Protein AF-A0A8S2G9R9-F1 (afdb_monomer_lite)

Foldseek 3Di:
DDDDDDDDPPDDDVVNVVVVVVVVVVVVVVVVVVVVVVVVVVVVVVVVVVVVLVVLVVLLVVLVVVLVVLVVVVVVLVPPPVQLQDLVSLVVSLVVLVVSVVVLVVSVVSLVVSVVVLVVVVVVCPDPCPDVSSVVSVVSSVVSVVSSVVVVVVSVVSNVVSVVSSVVNVVVD

Secondary structure (DSSP, 8-state):
----------PPPHHHHHHHHHHHHHHHHHHHHHHHHHHHHHHHHHHHHHHHHHHHHHHHHHHHHHHHHHHHHHHHHHH-GGGTT-HHHHHHHHHHHHHHHHHHHHHHHHHHHHHHHHHHHHHHTTGGG--HHHHHHHHHHHHHHHHHHHHHHHHHHHHHHHHHHHHHHHHH-

Organism: NCBI:txid1234261

Structure (mmCIF, N/CA/C/O backbone):
data_AF-A0A8S2G9R9-F1
#
_entry.id   AF-A0A8S2G9R9-F1
#
loop_
_atom_site.group_PDB
_atom_site.id
_atom_site.type_symbol
_atom_site.label_atom_id
_atom_site.label_alt_id
_atom_site.label_comp_id
_atom_site.label_asym_id
_atom_site.label_entity_id
_atom_site.label_seq_id
_atom_site.pdbx_PDB_ins_code
_atom_site.Cartn_x
_atom_site.Cartn_y
_atom_site.Cartn_z
_atom_site.occupancy
_atom_site.B_iso_or_equiv
_atom_site.auth_seq_id
_atom_site.auth_comp_id
_atom_site.auth_asym_id
_atom_site.auth_atom_id
_atom_site.pdbx_PDB_model_num
ATOM 1 N N . PHE A 1 1 ? -65.775 22.115 66.467 1.00 43.44 1 PHE A N 1
ATOM 2 C CA . PHE A 1 1 ? -65.363 22.173 65.049 1.00 43.44 1 PHE A CA 1
ATOM 3 C C . PHE A 1 1 ? -63.956 22.762 65.041 1.00 43.44 1 PHE A C 1
ATOM 5 O O . PHE A 1 1 ? -63.816 23.871 65.512 1.00 43.44 1 PHE A O 1
ATOM 12 N N . SER A 1 2 ? -62.853 22.082 64.741 1.00 40.47 2 SER A N 1
ATOM 13 C CA . SER A 1 2 ? -62.585 21.147 63.654 1.00 40.47 2 SER A CA 1
ATOM 14 C C . SER A 1 2 ? -61.388 20.263 64.046 1.00 40.47 2 SER A C 1
ATOM 16 O O . SER A 1 2 ? -60.341 20.784 64.425 1.00 40.47 2 SER A O 1
ATOM 18 N N . LYS A 1 3 ? -61.549 18.934 63.999 1.00 43.84 3 LYS A N 1
ATOM 19 C CA . LYS A 1 3 ? -60.435 17.976 64.050 1.00 43.84 3 LYS A CA 1
ATOM 20 C C . LYS A 1 3 ? -59.822 17.966 62.650 1.00 43.84 3 LYS A C 1
ATOM 22 O O . LYS A 1 3 ? -60.402 17.373 61.745 1.00 43.84 3 LYS A O 1
ATOM 27 N N . LEU A 1 4 ? -58.691 18.643 62.468 1.00 43.00 4 LEU A N 1
ATOM 28 C CA . LEU A 1 4 ? -57.863 18.428 61.287 1.00 43.00 4 LEU A CA 1
ATOM 29 C C . LEU A 1 4 ? -57.261 17.026 61.394 1.00 43.00 4 LEU A C 1
ATOM 3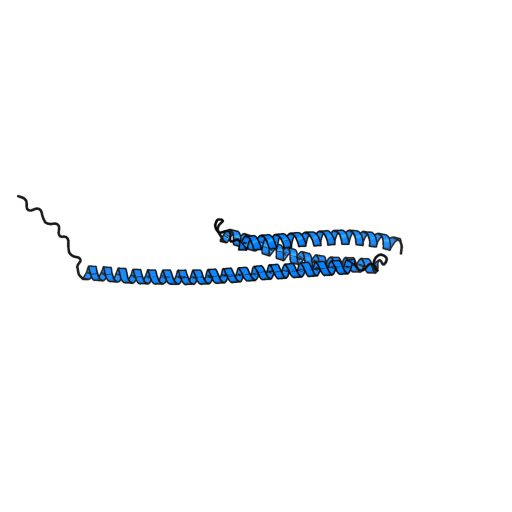1 O O . LEU A 1 4 ? -56.509 16.715 62.316 1.00 43.00 4 LEU A O 1
ATOM 35 N N . MET A 1 5 ? -57.698 16.180 60.467 1.00 43.91 5 MET A N 1
ATOM 36 C CA . MET A 1 5 ? -57.213 14.832 60.225 1.00 43.91 5 MET A CA 1
ATOM 37 C C . MET A 1 5 ? -55.700 14.888 60.022 1.00 43.91 5 MET A C 1
ATOM 39 O O . MET A 1 5 ? -55.222 15.509 59.072 1.00 43.91 5 MET A O 1
ATOM 43 N N . TYR A 1 6 ? -54.953 14.251 60.922 1.00 40.53 6 TYR A N 1
ATOM 44 C CA . TYR A 1 6 ? -53.555 13.948 60.667 1.00 40.53 6 TYR A CA 1
ATOM 45 C C . TYR A 1 6 ? -53.501 13.032 59.452 1.00 40.53 6 TYR A C 1
ATOM 47 O O . TYR A 1 6 ? -54.022 11.918 59.461 1.00 40.53 6 TYR A O 1
ATOM 55 N N . ASN A 1 7 ? -52.908 13.576 58.399 1.00 42.56 7 ASN A N 1
ATOM 56 C CA . ASN A 1 7 ? -52.545 12.878 57.189 1.00 42.56 7 ASN A CA 1
ATOM 57 C C . ASN A 1 7 ? -51.709 11.656 57.592 1.00 42.56 7 ASN A C 1
ATOM 59 O O . ASN A 1 7 ? -50.650 11.796 58.204 1.00 42.56 7 ASN A O 1
ATOM 63 N N . THR A 1 8 ? -52.229 10.464 57.321 1.00 45.44 8 THR A N 1
ATOM 64 C CA . THR A 1 8 ? -51.533 9.194 57.507 1.00 45.44 8 THR A CA 1
ATOM 65 C C . THR A 1 8 ? -50.318 9.162 56.589 1.00 45.44 8 THR A C 1
ATOM 67 O O . THR A 1 8 ? -50.420 8.769 55.428 1.00 45.44 8 THR A O 1
ATOM 70 N N . THR A 1 9 ? -49.150 9.547 57.098 1.00 53.72 9 THR A N 1
ATOM 71 C CA . THR A 1 9 ? -47.882 9.021 56.593 1.00 53.72 9 THR A CA 1
ATOM 72 C C . THR A 1 9 ? -47.867 7.536 56.939 1.00 53.72 9 THR A C 1
ATOM 74 O O . THR A 1 9 ? -47.479 7.140 58.035 1.00 53.72 9 THR A O 1
ATOM 77 N N . SER A 1 10 ? -48.408 6.722 56.030 1.00 56.84 10 SER A N 1
ATOM 78 C CA . SER A 1 10 ? -48.322 5.267 56.109 1.00 56.84 10 SER A CA 1
ATOM 79 C C . SER A 1 10 ? -46.836 4.911 56.114 1.00 56.84 10 SER A C 1
ATOM 81 O O . SER A 1 10 ? -46.122 5.246 55.169 1.00 56.84 10 SER A O 1
ATOM 83 N N . GLN A 1 11 ? -46.341 4.344 57.218 1.00 62.75 11 GLN A N 1
ATOM 84 C CA . GLN A 1 11 ? -45.015 3.733 57.218 1.00 62.75 11 GLN A CA 1
ATOM 85 C C . GLN A 1 11 ? -45.017 2.642 56.143 1.00 62.75 11 GLN A C 1
ATOM 87 O O . GLN A 1 11 ? -46.007 1.909 56.068 1.00 62.75 11 GLN A O 1
ATOM 92 N N . PRO A 1 12 ? -43.960 2.539 55.317 1.00 61.44 12 PRO A N 1
ATOM 93 C CA . PRO A 1 12 ? -43.906 1.513 54.290 1.00 61.44 12 PRO A CA 1
ATOM 94 C C . PRO A 1 12 ? -44.092 0.146 54.946 1.00 61.44 12 PRO A C 1
ATOM 96 O O . PRO A 1 12 ? -43.427 -0.181 55.930 1.00 61.44 12 PRO A O 1
ATOM 99 N N . ASN A 1 13 ? -45.053 -0.609 54.425 1.00 80.44 13 ASN A N 1
ATOM 100 C CA . ASN A 1 13 ? -45.352 -1.966 54.871 1.00 80.44 13 ASN A CA 1
ATOM 101 C C . ASN A 1 13 ? -44.132 -2.864 54.547 1.00 80.44 13 ASN A C 1
ATOM 103 O O . ASN A 1 13 ? -43.457 -2.639 53.543 1.00 80.44 13 ASN A O 1
ATOM 107 N N . ASP A 1 14 ? -43.830 -3.873 55.370 1.00 85.75 14 ASP A N 1
ATOM 108 C CA . ASP A 1 14 ? -42.688 -4.789 55.174 1.00 85.75 14 ASP A CA 1
ATOM 109 C C . ASP A 1 14 ? -42.624 -5.407 53.757 1.00 85.75 14 ASP A C 1
ATOM 111 O O . ASP A 1 14 ? -41.542 -5.643 53.218 1.00 85.75 14 ASP A O 1
ATOM 115 N N . GLU A 1 15 ? -43.768 -5.624 53.103 1.00 86.06 15 GLU A N 1
ATOM 116 C CA . GLU A 1 15 ? -43.848 -6.050 51.702 1.00 86.06 15 GLU A CA 1
ATOM 117 C C . GLU A 1 15 ? -43.360 -4.983 50.714 1.00 86.06 15 GLU A C 1
ATOM 119 O O . GLU A 1 15 ? -42.727 -5.329 49.717 1.00 86.06 15 GLU A O 1
ATOM 124 N N . GLU A 1 16 ? -43.630 -3.698 50.959 1.00 86.81 16 GLU A N 1
ATOM 125 C CA . GLU A 1 16 ? -43.100 -2.602 50.137 1.00 86.81 16 GLU A CA 1
ATOM 126 C C . GLU A 1 16 ? -41.588 -2.489 50.306 1.00 86.81 16 GLU A C 1
ATOM 128 O O . GLU A 1 16 ? -40.875 -2.367 49.310 1.00 86.81 16 GLU A O 1
ATOM 133 N N . ILE A 1 17 ? -41.084 -2.618 51.538 1.00 88.69 17 ILE A N 1
ATOM 134 C CA . ILE A 1 17 ? -39.641 -2.645 51.814 1.00 88.69 17 ILE A CA 1
ATOM 135 C C . ILE A 1 17 ? -38.984 -3.801 51.051 1.00 88.69 17 ILE A C 1
ATOM 137 O O . ILE A 1 17 ? -37.979 -3.597 50.369 1.00 88.69 17 ILE A O 1
ATOM 141 N N . LYS A 1 18 ? -39.590 -4.994 51.087 1.00 92.31 18 LYS A N 1
ATOM 142 C CA . LYS A 1 18 ? -39.089 -6.175 50.376 1.00 92.31 18 LYS A CA 1
ATOM 143 C C . LYS A 1 18 ? -39.107 -6.001 48.854 1.00 92.31 18 LYS A C 1
ATOM 145 O O . LYS A 1 18 ? -38.138 -6.362 48.192 1.00 92.31 18 LYS A O 1
ATOM 150 N N . ARG A 1 19 ? -40.165 -5.408 48.287 1.00 92.12 19 ARG A N 1
ATOM 151 C CA . ARG A 1 19 ? -40.235 -5.102 46.843 1.00 92.12 19 ARG A CA 1
ATOM 152 C C . ARG A 1 19 ? -39.177 -4.087 46.421 1.00 92.12 19 ARG A C 1
ATOM 154 O O . ARG A 1 19 ? -38.562 -4.258 45.369 1.00 92.12 19 ARG A O 1
ATOM 161 N N . ILE A 1 20 ? -38.949 -3.053 47.233 1.00 91.69 20 ILE A N 1
ATOM 162 C CA . ILE A 1 20 ? -37.926 -2.036 46.966 1.00 91.69 20 ILE A CA 1
ATOM 163 C C . ILE A 1 20 ? -36.535 -2.671 47.018 1.00 91.69 20 ILE A C 1
ATOM 165 O O . ILE A 1 20 ? -35.751 -2.458 46.098 1.00 91.69 20 ILE A O 1
ATOM 169 N N . GLN A 1 21 ? -36.242 -3.492 48.031 1.00 92.50 21 GLN A N 1
ATOM 170 C CA . GLN A 1 21 ? -34.971 -4.220 48.133 1.00 92.50 21 GLN A CA 1
ATOM 171 C C . GLN A 1 21 ? -34.719 -5.095 46.905 1.00 92.50 21 GLN A C 1
ATOM 173 O O . GLN A 1 21 ? -33.664 -4.988 46.290 1.00 92.50 21 GLN A O 1
ATOM 178 N N . GLN A 1 22 ? -35.716 -5.876 46.490 1.00 94.75 22 GLN A N 1
ATOM 179 C CA . GLN A 1 22 ? -35.603 -6.755 45.328 1.00 94.75 22 GLN A CA 1
ATOM 180 C C . GLN A 1 22 ? -35.383 -5.969 44.022 1.00 94.75 22 GLN A C 1
ATOM 182 O O . GLN A 1 22 ? -34.587 -6.368 43.177 1.00 94.75 22 GLN A O 1
ATOM 187 N N . THR A 1 23 ? -36.035 -4.811 43.880 1.00 94.44 23 THR A N 1
ATOM 188 C CA . THR A 1 23 ? -35.835 -3.908 42.732 1.00 94.44 23 THR A CA 1
ATOM 189 C C . THR A 1 23 ? -34.422 -3.320 42.718 1.00 94.44 23 THR A C 1
ATOM 191 O O . THR A 1 23 ? -33.796 -3.232 41.665 1.00 94.44 23 THR A O 1
ATOM 194 N N . VAL A 1 24 ? -33.904 -2.920 43.883 1.00 94.25 24 VAL A N 1
ATOM 195 C CA . VAL A 1 24 ? -32.545 -2.378 44.013 1.00 94.25 24 VAL A CA 1
ATOM 196 C C . VAL A 1 24 ? -31.502 -3.454 43.713 1.00 94.25 24 VAL A C 1
ATOM 198 O O . VAL A 1 24 ? -30.554 -3.178 42.985 1.00 94.25 24 VAL A O 1
ATOM 201 N N . GLU A 1 25 ? -31.685 -4.674 44.218 1.00 96.19 25 GLU A N 1
ATOM 202 C CA . GLU A 1 25 ? -30.805 -5.813 43.926 1.00 96.19 25 GLU A CA 1
ATOM 203 C C . GLU A 1 25 ? -30.769 -6.125 42.428 1.00 96.19 25 GLU A C 1
ATOM 205 O O . GLU A 1 25 ? -29.685 -6.209 41.851 1.00 96.19 25 GLU A O 1
ATOM 210 N N . GLN A 1 26 ? -31.936 -6.189 41.778 1.00 96.00 26 GLN A N 1
ATOM 211 C CA . GLN A 1 26 ? -32.018 -6.405 40.336 1.00 96.00 26 GLN A CA 1
ATOM 212 C C . GLN A 1 26 ? -31.327 -5.277 39.550 1.00 96.00 26 GLN A C 1
ATOM 214 O O . GLN A 1 26 ? -30.571 -5.545 38.620 1.00 96.00 26 GLN A O 1
ATOM 219 N N . ALA A 1 27 ? -31.516 -4.015 39.947 1.00 94.00 27 ALA A N 1
ATOM 220 C CA . ALA A 1 27 ? -30.860 -2.882 39.294 1.00 94.00 27 ALA A CA 1
ATOM 221 C C . ALA A 1 27 ? -29.328 -2.901 39.466 1.00 94.00 27 ALA A C 1
ATOM 223 O O . ALA A 1 27 ? -28.599 -2.514 38.551 1.00 94.00 27 ALA A O 1
ATOM 224 N N . ILE A 1 28 ? -28.824 -3.352 40.622 1.00 96.12 28 ILE A N 1
ATOM 225 C CA . ILE A 1 28 ? -27.384 -3.530 40.867 1.00 96.12 28 ILE A CA 1
ATOM 226 C C . ILE A 1 28 ? -26.823 -4.629 39.961 1.00 96.12 28 ILE A C 1
ATOM 228 O O . ILE A 1 28 ? -25.762 -4.439 39.361 1.00 96.12 28 ILE A O 1
ATOM 232 N N . GLU A 1 29 ? -27.530 -5.752 39.841 1.00 96.75 29 GLU A N 1
ATOM 233 C CA . GLU A 1 29 ? -27.135 -6.861 38.973 1.00 96.75 29 GLU A CA 1
ATOM 234 C C . GLU A 1 29 ? -27.122 -6.438 37.496 1.00 96.75 29 GLU A C 1
ATOM 236 O O . GLU A 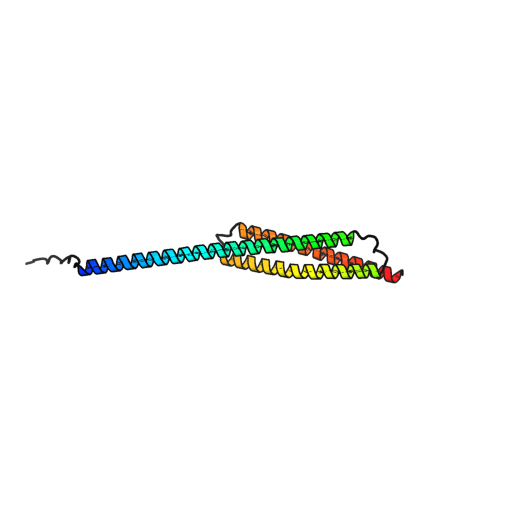1 29 ? -26.117 -6.619 36.805 1.00 96.75 29 GLU A O 1
ATOM 241 N N . GLU A 1 30 ? -28.183 -5.777 37.024 1.00 95.62 30 GLU A N 1
ATOM 242 C CA . GLU A 1 30 ? -28.266 -5.229 35.666 1.00 95.62 30 GLU A CA 1
ATOM 243 C C . GLU A 1 30 ? -27.142 -4.221 35.388 1.00 95.62 30 GLU A C 1
ATOM 245 O O . GLU A 1 30 ? -26.488 -4.286 34.343 1.00 95.62 30 GLU A O 1
ATOM 250 N N . TYR A 1 31 ? -26.858 -3.320 36.334 1.00 94.94 31 TYR A N 1
ATOM 251 C CA . TYR A 1 31 ? -25.752 -2.373 36.206 1.00 94.94 31 TYR A CA 1
ATOM 252 C C . TYR A 1 31 ? -24.392 -3.077 36.122 1.00 94.94 31 TYR A C 1
ATOM 254 O O . TYR A 1 31 ? -23.564 -2.699 35.288 1.00 94.94 31 TYR A O 1
ATOM 262 N N . SER A 1 32 ? -24.157 -4.099 36.952 1.00 95.56 32 SER A N 1
ATOM 263 C CA . SER A 1 32 ? -22.919 -4.884 36.907 1.00 95.56 32 SER A CA 1
ATOM 264 C C . SER A 1 32 ? -22.754 -5.566 35.550 1.00 95.56 32 SER A C 1
ATOM 266 O O . SER A 1 32 ? -21.709 -5.420 34.920 1.00 95.56 32 SER A O 1
ATOM 268 N N . ASN A 1 33 ? -23.813 -6.201 35.044 1.00 95.94 33 ASN A N 1
ATOM 269 C CA . ASN A 1 33 ? -23.801 -6.873 33.745 1.00 95.94 33 ASN A CA 1
ATOM 270 C C . ASN A 1 33 ? -23.512 -5.900 32.590 1.00 95.94 33 ASN A C 1
ATOM 272 O O . ASN A 1 33 ? -22.680 -6.186 31.730 1.00 95.94 33 ASN A O 1
ATOM 276 N N . ILE A 1 34 ? -24.139 -4.717 32.583 1.00 95.94 34 ILE A N 1
ATOM 277 C CA . ILE A 1 34 ? -23.884 -3.685 31.563 1.00 95.94 34 ILE A CA 1
ATOM 278 C C . ILE A 1 34 ? -22.441 -3.179 31.640 1.00 95.94 34 ILE A C 1
ATOM 280 O O . ILE A 1 34 ? -21.814 -2.918 30.611 1.00 95.94 34 ILE A O 1
ATOM 284 N N . LYS A 1 35 ? -21.916 -2.985 32.852 1.00 95.19 35 LYS A N 1
ATOM 285 C CA . LYS A 1 35 ? -20.539 -2.531 33.054 1.00 95.19 35 LYS A CA 1
ATOM 286 C C . LYS A 1 35 ? -19.544 -3.555 32.507 1.00 95.19 35 LYS A C 1
ATOM 288 O O . LYS A 1 35 ? -18.613 -3.156 31.807 1.00 95.19 35 LYS A O 1
ATOM 293 N N . ASP A 1 36 ? -19.758 -4.833 32.796 1.00 96.19 36 ASP A N 1
ATOM 294 C CA . ASP A 1 36 ? -18.874 -5.914 32.362 1.00 96.19 36 ASP A CA 1
ATOM 295 C C . ASP A 1 36 ? -18.937 -6.114 30.839 1.00 96.19 36 ASP A C 1
ATOM 297 O O . ASP A 1 36 ? -17.889 -6.178 30.195 1.00 96.19 36 ASP A O 1
ATOM 301 N N . ASP A 1 37 ? -20.131 -6.075 30.235 1.00 94.88 37 ASP A N 1
ATOM 302 C CA . ASP A 1 37 ? -20.304 -6.132 28.772 1.00 94.88 37 ASP A CA 1
ATOM 303 C C . ASP A 1 37 ? -19.614 -4.953 28.065 1.00 94.88 37 ASP A C 1
ATOM 305 O O . ASP A 1 37 ? -18.872 -5.121 27.092 1.00 94.88 37 ASP A O 1
ATOM 309 N N . LYS A 1 38 ? -19.773 -3.733 28.599 1.00 92.44 38 LYS A N 1
ATOM 310 C CA . LYS A 1 38 ? -19.082 -2.551 28.063 1.00 92.44 38 LYS A CA 1
ATOM 311 C C . LYS A 1 38 ? -17.566 -2.666 28.187 1.00 92.44 38 LYS A C 1
ATOM 313 O O . LYS A 1 38 ? -16.860 -2.250 27.266 1.00 92.44 38 LYS A O 1
ATOM 318 N N . L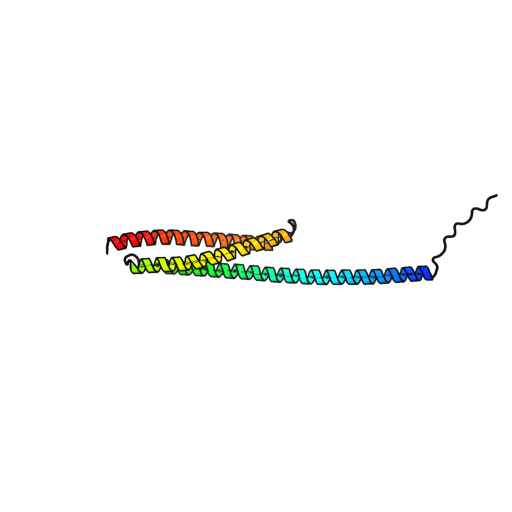EU A 1 39 ? -17.062 -3.197 29.300 1.00 93.75 39 LEU A N 1
ATOM 319 C CA . LEU A 1 39 ? -15.630 -3.390 29.506 1.00 93.75 39 LEU A CA 1
ATOM 320 C C . LEU A 1 39 ? -15.063 -4.414 28.515 1.00 93.75 39 LEU A C 1
ATOM 322 O O . LEU A 1 39 ? -14.053 -4.131 27.870 1.00 93.75 39 LEU A O 1
ATOM 326 N N . ASP A 1 40 ? -15.733 -5.551 28.335 1.00 94.69 40 ASP A N 1
ATOM 327 C CA . ASP A 1 40 ? -15.340 -6.578 27.366 1.00 94.69 40 ASP A CA 1
ATOM 328 C C . ASP A 1 40 ? -15.346 -6.028 25.930 1.00 94.69 40 ASP A C 1
ATOM 330 O O . ASP A 1 40 ? -14.371 -6.174 25.184 1.00 94.69 40 ASP A O 1
ATOM 334 N N . LYS A 1 41 ? -16.390 -5.276 25.561 1.00 92.44 41 LYS A N 1
ATOM 335 C CA . LYS A 1 41 ? -16.472 -4.611 24.255 1.00 92.44 41 LYS A CA 1
ATOM 336 C C . LYS A 1 41 ? -15.340 -3.603 24.040 1.00 92.44 41 LYS A C 1
ATOM 338 O O . LYS A 1 41 ? -14.762 -3.565 22.953 1.00 92.44 41 LYS A O 1
ATOM 343 N N . LEU A 1 42 ? -14.992 -2.810 25.057 1.00 87.94 42 LEU A N 1
ATOM 344 C CA . LEU A 1 42 ? -13.869 -1.868 24.994 1.00 87.94 42 LEU A CA 1
ATOM 345 C C . LEU A 1 42 ? -12.525 -2.586 24.820 1.00 87.94 42 LEU A C 1
ATOM 347 O O . LEU A 1 42 ? -11.696 -2.141 24.024 1.00 87.94 42 LEU A O 1
ATOM 351 N N . ILE A 1 43 ? -12.311 -3.701 25.523 1.00 90.19 43 ILE A N 1
ATOM 352 C CA . ILE A 1 43 ? -11.093 -4.513 25.395 1.00 90.19 43 ILE A CA 1
ATOM 353 C C . ILE A 1 43 ? -10.977 -5.075 23.975 1.00 90.19 43 ILE A C 1
ATOM 355 O O . ILE A 1 43 ? -9.938 -4.894 23.334 1.00 90.19 43 ILE A O 1
ATOM 359 N N . LYS A 1 44 ? -12.049 -5.684 23.454 1.00 88.81 44 LYS A N 1
ATOM 360 C CA . LYS A 1 44 ? -12.097 -6.231 22.088 1.00 88.81 44 LYS A CA 1
ATOM 361 C C . LYS A 1 44 ? -11.853 -5.157 21.031 1.00 88.81 44 LYS A C 1
ATOM 363 O O . LYS A 1 44 ? -11.083 -5.377 20.098 1.00 88.81 44 LYS A O 1
ATOM 368 N N . LEU A 1 45 ? -12.461 -3.980 21.181 1.00 83.31 45 LEU A N 1
ATOM 369 C CA . LEU A 1 45 ? -12.257 -2.865 20.255 1.00 83.31 45 LEU A CA 1
ATOM 370 C C . LEU A 1 45 ? -10.798 -2.393 20.262 1.00 83.31 45 LEU A C 1
ATOM 372 O O . LEU A 1 45 ? -10.203 -2.212 19.202 1.00 83.31 45 LEU A O 1
ATOM 376 N N . ARG A 1 46 ? -10.195 -2.249 21.449 1.00 79.56 46 ARG A N 1
ATOM 377 C CA . ARG A 1 46 ? -8.795 -1.830 21.589 1.00 79.56 46 ARG A CA 1
ATOM 378 C C . ARG A 1 46 ? -7.822 -2.853 20.999 1.00 79.56 46 ARG A C 1
ATOM 380 O O . ARG A 1 46 ? -6.827 -2.460 20.396 1.00 79.56 46 ARG A O 1
ATOM 387 N N . GLN A 1 47 ? -8.102 -4.145 21.163 1.00 81.94 47 GLN A N 1
ATOM 388 C CA . GLN A 1 47 ? -7.308 -5.218 20.559 1.00 81.94 47 GLN A CA 1
ATOM 389 C C . GLN A 1 47 ? -7.412 -5.207 19.031 1.00 81.94 47 GLN A C 1
ATOM 391 O O . GLN A 1 47 ? -6.380 -5.216 18.367 1.00 81.94 47 GLN A O 1
ATOM 396 N N . ASN A 1 48 ? -8.627 -5.111 18.481 1.00 80.62 48 ASN A N 1
ATOM 397 C CA . ASN A 1 48 ? -8.835 -5.028 17.034 1.00 80.62 48 ASN A CA 1
ATOM 398 C C . ASN A 1 48 ? -8.145 -3.806 16.425 1.00 80.62 48 ASN A C 1
ATOM 400 O O . ASN A 1 48 ? -7.453 -3.939 15.421 1.00 80.62 48 ASN A O 1
ATOM 404 N N . LEU A 1 49 ? -8.271 -2.635 17.058 1.00 78.25 49 LEU A N 1
ATOM 405 C CA . LEU A 1 49 ? -7.597 -1.422 16.598 1.00 78.25 49 LEU A CA 1
ATOM 406 C C . LEU A 1 49 ? -6.075 -1.609 16.580 1.00 78.25 49 LEU A C 1
ATOM 408 O O . LEU A 1 49 ? -5.431 -1.275 15.593 1.00 78.25 49 LEU A O 1
ATOM 412 N N . LYS A 1 50 ? -5.502 -2.197 17.640 1.00 80.00 50 LYS A N 1
ATOM 413 C CA . LYS A 1 50 ? -4.062 -2.475 17.709 1.00 80.00 50 LYS A CA 1
ATOM 414 C C . LYS A 1 50 ? -3.605 -3.418 16.592 1.00 80.00 50 LYS A C 1
ATOM 416 O O . LYS A 1 50 ? -2.592 -3.133 15.964 1.00 80.00 50 LYS A O 1
ATOM 421 N N . LEU A 1 51 ? -4.326 -4.516 16.360 1.00 82.00 51 LEU A N 1
ATOM 422 C CA . LEU A 1 51 ? -3.994 -5.479 15.305 1.00 82.00 51 LEU A CA 1
ATOM 423 C C . LEU A 1 51 ? -4.052 -4.819 13.926 1.00 82.00 51 LEU A C 1
ATOM 425 O O . LEU A 1 51 ? -3.076 -4.876 13.186 1.00 82.00 51 LEU A O 1
ATOM 429 N N . LYS A 1 52 ? -5.135 -4.092 13.635 1.00 79.38 52 LYS A N 1
ATOM 430 C CA . LYS A 1 52 ? -5.312 -3.369 12.370 1.00 79.38 52 LYS A CA 1
ATOM 431 C C . LYS A 1 52 ? -4.195 -2.346 12.133 1.00 79.38 52 LYS A C 1
ATOM 433 O O . LYS A 1 52 ? -3.653 -2.246 11.039 1.00 79.38 52 LYS A O 1
ATOM 438 N N . THR A 1 53 ? -3.809 -1.617 13.178 1.00 75.81 53 THR A N 1
ATOM 439 C CA . THR A 1 53 ? -2.665 -0.697 13.164 1.00 75.81 53 THR A CA 1
ATOM 440 C C . THR A 1 53 ? -1.359 -1.410 12.802 1.00 75.81 53 THR A C 1
ATOM 442 O O . THR A 1 53 ? -0.602 -0.903 11.977 1.00 75.81 53 THR A O 1
ATOM 445 N N . GLN A 1 54 ? -1.085 -2.571 13.400 1.00 82.88 54 GLN A N 1
ATOM 446 C CA . GLN A 1 54 ? 0.133 -3.337 13.119 1.00 82.88 54 GLN A CA 1
ATOM 447 C C . GLN A 1 54 ? 0.147 -3.874 11.685 1.00 82.88 54 GLN A C 1
ATOM 449 O O . GLN A 1 54 ? 1.168 -3.769 11.011 1.00 82.88 54 GLN A O 1
ATOM 454 N N . GLU A 1 55 ? -0.991 -4.376 11.201 1.00 84.69 55 GLU A N 1
ATOM 455 C CA . GLU A 1 55 ? -1.163 -4.802 9.807 1.00 84.69 55 GLU A CA 1
ATOM 456 C C . GLU A 1 55 ? -0.880 -3.649 8.834 1.00 84.69 55 GLU A C 1
ATOM 458 O O . GLU A 1 55 ? -0.148 -3.832 7.861 1.00 84.69 55 GLU A O 1
ATOM 463 N N . PHE A 1 56 ? -1.380 -2.439 9.121 1.00 81.50 56 PHE A N 1
ATOM 464 C CA . PHE A 1 56 ? -1.094 -1.262 8.295 1.00 81.50 56 PHE A CA 1
ATOM 465 C C . PHE A 1 56 ? 0.382 -0.895 8.274 1.00 81.50 56 PHE A C 1
ATOM 467 O O . PHE A 1 56 ? 0.935 -0.657 7.202 1.00 81.50 56 PHE A O 1
ATOM 474 N N . GLN A 1 57 ? 1.029 -0.862 9.439 1.00 82.56 57 GLN A N 1
ATOM 475 C CA . GLN A 1 57 ? 2.457 -0.561 9.524 1.00 82.56 57 GLN A CA 1
ATOM 476 C C . GLN A 1 57 ? 3.289 -1.571 8.733 1.00 82.56 57 GLN A C 1
ATOM 478 O O . GLN A 1 57 ? 4.166 -1.171 7.971 1.00 82.56 57 GLN A O 1
ATOM 483 N N . GLN A 1 58 ? 2.973 -2.859 8.867 1.00 88.38 58 GLN A N 1
ATOM 484 C CA . GLN A 1 58 ? 3.656 -3.919 8.140 1.00 88.38 58 GLN A CA 1
ATOM 485 C C . GLN A 1 58 ? 3.457 -3.785 6.625 1.00 88.38 58 GLN A C 1
ATOM 487 O O . GLN A 1 58 ? 4.417 -3.925 5.873 1.00 88.38 58 GLN A O 1
ATOM 492 N N . HIS A 1 59 ? 2.240 -3.486 6.164 1.00 86.00 59 HIS A N 1
ATOM 493 C CA . HIS A 1 59 ? 1.964 -3.342 4.734 1.00 86.00 59 HIS A CA 1
ATOM 494 C C . HIS A 1 59 ? 2.661 -2.112 4.125 1.00 86.00 59 HIS A C 1
ATOM 496 O O . HIS A 1 59 ? 3.180 -2.184 3.010 1.00 86.00 59 HIS A O 1
ATOM 502 N N . ILE A 1 60 ? 2.747 -1.006 4.876 1.00 83.69 60 ILE A N 1
ATOM 503 C CA . ILE A 1 60 ? 3.540 0.177 4.501 1.00 83.69 60 ILE A CA 1
ATOM 504 C C . ILE A 1 60 ? 5.020 -0.191 4.371 1.00 83.69 60 ILE A C 1
ATOM 506 O O . ILE A 1 60 ? 5.640 0.133 3.364 1.00 83.69 60 ILE A O 1
ATOM 510 N N . GLU A 1 61 ? 5.586 -0.887 5.356 1.00 88.00 61 GLU A N 1
ATOM 511 C CA . GLU A 1 61 ? 6.999 -1.277 5.345 1.00 88.00 61 GLU A CA 1
ATOM 512 C C . GLU A 1 61 ? 7.321 -2.243 4.197 1.00 88.00 61 GLU A C 1
ATOM 514 O O . GLU A 1 61 ? 8.302 -2.055 3.482 1.00 88.00 61 GLU A O 1
ATOM 519 N N . GLN A 1 62 ? 6.455 -3.228 3.950 1.00 89.25 62 GLN A N 1
ATOM 520 C CA . GLN A 1 62 ? 6.582 -4.147 2.814 1.00 89.25 62 GLN A CA 1
ATOM 521 C C . GLN A 1 62 ? 6.542 -3.410 1.471 1.00 89.25 62 GLN A C 1
ATOM 523 O O . GLN A 1 62 ? 7.351 -3.693 0.587 1.00 89.25 62 GLN A O 1
ATOM 528 N N . THR A 1 63 ? 5.628 -2.448 1.326 1.00 84.88 63 THR A N 1
ATOM 529 C CA . THR A 1 63 ? 5.524 -1.630 0.111 1.00 84.88 63 THR A CA 1
ATOM 530 C C . THR A 1 63 ? 6.770 -0.765 -0.066 1.00 84.88 63 THR A C 1
ATOM 532 O O . THR A 1 63 ? 7.324 -0.722 -1.161 1.00 84.88 63 THR A O 1
ATOM 535 N N . ASN A 1 64 ? 7.260 -0.147 1.013 1.00 86.56 64 ASN A N 1
ATOM 536 C CA . ASN A 1 64 ? 8.481 0.655 1.006 1.00 86.56 64 ASN A CA 1
ATOM 537 C C . ASN A 1 64 ? 9.702 -0.155 0.568 1.00 86.56 64 ASN A C 1
ATOM 539 O O . ASN A 1 64 ? 10.429 0.262 -0.329 1.00 86.56 64 ASN A O 1
ATOM 543 N N . ASN A 1 65 ? 9.909 -1.323 1.174 1.00 89.69 65 ASN A N 1
ATOM 544 C CA . ASN A 1 65 ? 11.054 -2.171 0.858 1.00 89.69 65 ASN A CA 1
ATOM 545 C C . ASN A 1 65 ? 11.006 -2.623 -0.605 1.00 89.69 65 ASN A C 1
ATOM 547 O O . ASN A 1 65 ? 12.012 -2.547 -1.298 1.00 89.69 65 ASN A O 1
ATOM 551 N N . SER A 1 66 ? 9.825 -2.984 -1.115 1.00 86.06 66 SER A N 1
ATOM 552 C CA . SER A 1 66 ? 9.676 -3.349 -2.526 1.00 86.06 66 SER A CA 1
ATOM 553 C C . SER A 1 66 ? 9.957 -2.175 -3.472 1.00 86.06 66 SER A C 1
ATOM 555 O O . SER A 1 66 ? 10.578 -2.374 -4.510 1.00 86.06 66 SER A O 1
ATOM 557 N N . ILE A 1 67 ? 9.534 -0.954 -3.133 1.00 84.31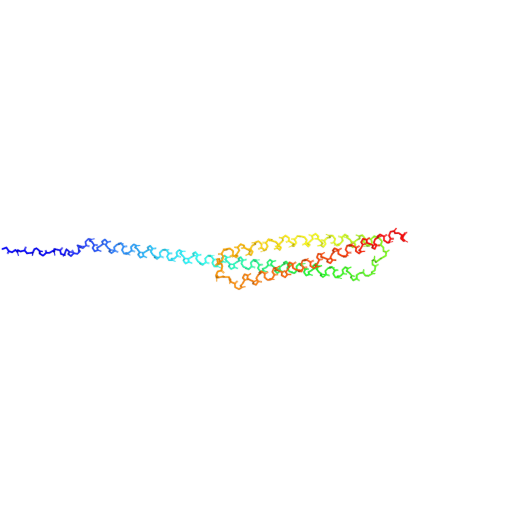 67 ILE A N 1
ATOM 558 C CA . ILE A 1 67 ? 9.842 0.254 -3.920 1.00 84.31 67 ILE A CA 1
ATOM 559 C C . ILE A 1 67 ? 11.351 0.536 -3.922 1.00 84.31 67 ILE A C 1
ATOM 561 O O . ILE A 1 67 ? 11.917 0.874 -4.964 1.00 84.31 67 ILE A O 1
ATOM 565 N N . GLN A 1 68 ? 12.025 0.347 -2.785 1.00 88.31 68 GLN A N 1
ATOM 566 C CA . GLN A 1 68 ? 13.482 0.470 -2.691 1.00 88.31 68 GLN A CA 1
ATOM 567 C C . GLN A 1 68 ? 14.197 -0.586 -3.541 1.00 88.31 68 GLN A C 1
ATOM 569 O O . GLN A 1 68 ? 15.084 -0.233 -4.312 1.00 88.31 68 GLN A O 1
ATOM 574 N N . GLU A 1 69 ? 13.763 -1.845 -3.486 1.00 89.56 69 GLU A N 1
ATOM 575 C CA . GLU A 1 69 ? 14.303 -2.924 -4.322 1.00 89.56 69 GLU A CA 1
ATOM 576 C C . GLU A 1 69 ? 14.151 -2.617 -5.820 1.00 89.56 69 GLU A C 1
ATOM 578 O O . GLU A 1 69 ? 15.106 -2.781 -6.579 1.00 89.56 69 GLU A O 1
ATOM 583 N N . LEU A 1 70 ? 12.988 -2.114 -6.255 1.00 84.81 70 LEU A N 1
ATOM 584 C CA . LEU A 1 70 ? 12.778 -1.691 -7.646 1.00 84.81 70 LEU A CA 1
ATOM 585 C C . LEU A 1 70 ? 13.703 -0.533 -8.035 1.00 84.81 70 LEU A C 1
ATOM 587 O O . LEU A 1 70 ? 14.268 -0.528 -9.129 1.00 84.81 70 LEU A O 1
ATOM 591 N N . THR A 1 71 ? 13.904 0.425 -7.129 1.00 84.25 71 THR A N 1
ATOM 592 C CA . THR A 1 71 ? 14.827 1.552 -7.340 1.00 84.25 71 THR A CA 1
ATOM 593 C C . THR A 1 71 ? 16.265 1.067 -7.515 1.00 84.25 71 THR A C 1
ATOM 595 O O . THR A 1 71 ? 16.978 1.525 -8.408 1.00 84.25 71 THR A O 1
ATOM 598 N N . GLU A 1 72 ? 16.701 0.117 -6.689 1.00 87.56 72 GLU A N 1
ATOM 599 C CA . GLU A 1 72 ? 18.037 -0.473 -6.773 1.00 87.56 72 GLU A CA 1
ATOM 600 C C . GLU A 1 72 ? 18.224 -1.275 -8.066 1.00 87.56 72 GLU A C 1
ATOM 602 O O . GLU A 1 72 ? 19.240 -1.112 -8.746 1.00 87.56 72 GLU A O 1
ATOM 607 N N . GLN A 1 73 ? 17.235 -2.084 -8.459 1.00 84.56 73 GLN A N 1
ATOM 608 C CA . GLN A 1 73 ? 17.259 -2.815 -9.731 1.00 84.56 73 GLN A CA 1
ATOM 609 C C . GLN A 1 73 ? 17.387 -1.862 -10.924 1.00 84.56 73 GLN A C 1
ATOM 611 O O . GLN A 1 73 ? 18.229 -2.068 -11.801 1.00 84.56 73 GLN A O 1
ATOM 616 N N . LEU A 1 74 ? 16.604 -0.783 -10.926 1.00 81.56 74 LEU A N 1
ATOM 617 C CA . LEU A 1 74 ? 16.652 0.261 -11.945 1.00 81.56 74 LEU A CA 1
ATOM 618 C C . LEU A 1 74 ? 18.029 0.944 -12.001 1.00 81.56 74 LEU A C 1
ATOM 620 O O . LEU A 1 74 ? 18.543 1.222 -13.088 1.00 81.56 74 LEU A O 1
ATOM 624 N N . ALA A 1 75 ? 18.644 1.207 -10.845 1.00 84.31 75 ALA A N 1
ATOM 625 C CA . ALA A 1 75 ? 19.976 1.800 -10.759 1.00 84.31 75 ALA A CA 1
ATOM 626 C C . ALA A 1 75 ? 21.059 0.860 -11.316 1.00 84.31 75 ALA A C 1
ATOM 628 O O . ALA A 1 75 ? 21.936 1.306 -12.056 1.00 84.31 75 ALA A O 1
ATOM 629 N N . ILE A 1 76 ? 20.976 -0.442 -11.023 1.00 82.50 76 ILE A N 1
ATOM 630 C CA . ILE A 1 76 ? 21.890 -1.460 -11.564 1.00 82.50 76 ILE A CA 1
ATOM 631 C C . ILE A 1 76 ? 21.759 -1.540 -13.091 1.00 82.50 76 ILE A C 1
ATOM 633 O O . ILE A 1 76 ? 22.767 -1.516 -13.797 1.00 82.50 76 ILE A O 1
ATOM 637 N N . GLN A 1 77 ? 20.532 -1.563 -13.620 1.00 76.75 77 GLN A N 1
ATOM 638 C CA . GLN A 1 77 ? 20.288 -1.608 -15.067 1.00 76.75 77 GLN A CA 1
ATOM 639 C C . GLN A 1 77 ? 20.807 -0.370 -15.812 1.00 76.75 77 GLN A C 1
ATOM 641 O O . GLN A 1 77 ? 21.132 -0.457 -16.995 1.00 76.75 77 GLN A O 1
ATOM 646 N N . GLN A 1 78 ? 20.883 0.787 -15.152 1.00 73.69 78 GLN A N 1
ATOM 647 C CA . GLN A 1 78 ? 21.439 2.013 -15.736 1.00 73.69 78 GLN A CA 1
ATOM 648 C C . GLN A 1 78 ? 22.969 2.025 -15.785 1.00 73.69 78 GLN A C 1
ATOM 650 O O . GLN A 1 78 ? 23.545 2.735 -16.607 1.00 73.69 78 GLN A O 1
ATOM 655 N N . GLN A 1 79 ? 23.637 1.255 -14.926 1.00 74.00 79 GLN A N 1
ATOM 656 C CA . GLN A 1 79 ? 25.099 1.172 -14.911 1.00 74.00 79 GLN A CA 1
ATOM 657 C C . GLN A 1 79 ? 25.661 0.304 -16.044 1.00 74.00 79 GLN A C 1
ATOM 659 O O . GLN A 1 79 ? 26.862 0.378 -16.324 1.00 74.00 79 GLN A O 1
ATOM 664 N N . ASP A 1 80 ? 24.821 -0.481 -16.726 1.00 67.62 80 ASP A N 1
ATOM 665 C CA . ASP A 1 80 ? 25.240 -1.281 -17.876 1.00 67.62 80 ASP A CA 1
ATOM 666 C C . ASP A 1 80 ? 25.454 -0.404 -19.124 1.00 67.62 80 ASP A C 1
ATOM 668 O O . ASP A 1 80 ? 24.634 -0.290 -20.035 1.00 67.62 80 ASP A O 1
ATOM 672 N N . THR A 1 81 ? 26.614 0.248 -19.152 1.00 56.56 81 THR A N 1
ATOM 673 C CA . THR A 1 81 ? 27.081 1.120 -20.240 1.00 56.56 81 THR A CA 1
ATOM 674 C C . THR A 1 81 ? 27.491 0.360 -21.504 1.00 56.56 81 THR A C 1
ATOM 676 O O . THR A 1 81 ? 27.823 0.986 -22.509 1.00 56.56 81 THR A O 1
ATOM 679 N N . THR A 1 82 ? 27.471 -0.979 -21.491 1.00 53.16 82 THR A N 1
ATOM 680 C CA . THR A 1 82 ? 27.887 -1.804 -22.639 1.00 53.16 82 THR A CA 1
ATOM 681 C C . THR A 1 82 ? 26.778 -2.002 -23.679 1.00 53.16 82 THR A C 1
ATOM 683 O O . THR A 1 82 ? 27.043 -2.452 -24.796 1.00 53.16 82 THR A O 1
ATOM 686 N N . SER A 1 83 ? 25.541 -1.620 -23.346 1.00 55.09 83 SER A N 1
ATOM 687 C CA . SER A 1 83 ? 24.346 -1.873 -24.155 1.00 55.09 83 SER A CA 1
ATOM 688 C C . SER A 1 83 ? 24.018 -0.808 -25.216 1.00 55.09 83 SER A C 1
ATOM 690 O O . SER A 1 83 ? 23.100 -1.002 -26.016 1.00 55.09 83 SER A O 1
ATOM 692 N N . THR A 1 84 ? 24.721 0.320 -25.260 1.00 60.09 84 THR A N 1
ATOM 693 C CA . THR A 1 84 ? 24.277 1.533 -25.978 1.00 60.09 84 THR A CA 1
ATOM 694 C C . THR A 1 84 ? 24.271 1.446 -27.508 1.00 60.09 84 THR A C 1
ATOM 696 O O . THR A 1 84 ? 23.803 2.377 -28.156 1.00 60.09 84 THR A O 1
ATOM 699 N N . PHE A 1 85 ? 24.759 0.352 -28.104 1.00 65.19 85 PHE A N 1
ATOM 700 C CA . PHE A 1 85 ? 24.939 0.255 -29.560 1.00 65.19 85 PHE A CA 1
ATOM 701 C C . PHE A 1 85 ? 24.391 -1.018 -30.214 1.00 65.19 85 PHE A C 1
ATOM 703 O O . PHE A 1 85 ? 24.474 -1.132 -31.434 1.00 65.19 85 PHE A O 1
ATOM 710 N N . TYR A 1 86 ? 23.837 -1.965 -29.450 1.00 80.62 86 TYR A N 1
ATOM 711 C CA . TYR A 1 86 ? 23.302 -3.216 -30.000 1.00 80.62 86 TYR A CA 1
ATOM 712 C C . TYR A 1 86 ? 21.769 -3.233 -29.902 1.00 80.62 86 TYR A C 1
ATOM 714 O O . TYR A 1 86 ? 21.254 -3.293 -28.782 1.00 80.62 86 TYR A O 1
ATOM 722 N N . PRO A 1 87 ? 21.030 -3.242 -31.031 1.00 83.38 87 PRO A N 1
ATOM 723 C CA . PRO A 1 87 ? 19.564 -3.201 -31.029 1.00 83.38 87 PRO A CA 1
ATOM 724 C C . PRO A 1 87 ? 18.910 -4.272 -30.140 1.00 83.38 87 PRO A C 1
ATOM 726 O O . PRO A 1 87 ? 17.969 -3.981 -29.403 1.00 83.38 87 PRO A O 1
ATOM 729 N N . ASP A 1 88 ? 19.438 -5.500 -30.146 1.00 85.25 88 ASP A N 1
ATOM 730 C CA . ASP A 1 88 ? 18.912 -6.610 -29.336 1.00 85.25 88 ASP A CA 1
ATOM 731 C C . ASP A 1 88 ? 19.051 -6.362 -27.829 1.00 85.25 88 ASP A C 1
ATOM 733 O O . ASP A 1 88 ? 18.173 -6.727 -27.047 1.00 85.25 88 ASP A O 1
ATOM 737 N N . LYS A 1 89 ? 20.134 -5.698 -27.413 1.00 83.94 89 LYS A N 1
ATOM 738 C CA . LYS A 1 89 ? 20.359 -5.345 -26.010 1.00 83.94 89 LYS A CA 1
ATOM 739 C C . LYS A 1 89 ? 19.458 -4.196 -25.568 1.00 83.94 89 LYS A C 1
ATOM 741 O O . LYS A 1 89 ? 18.873 -4.263 -24.493 1.00 83.94 89 LYS A O 1
ATOM 746 N N . ILE A 1 90 ? 19.244 -3.203 -26.430 1.00 83.94 90 ILE A N 1
ATOM 747 C CA . ILE A 1 90 ? 18.297 -2.111 -26.164 1.00 83.94 90 ILE A CA 1
ATOM 748 C C . ILE A 1 90 ? 16.863 -2.658 -26.030 1.00 83.94 90 ILE A C 1
ATOM 750 O O . ILE A 1 90 ? 16.146 -2.289 -25.101 1.00 83.94 90 ILE A O 1
ATOM 754 N N . LYS A 1 91 ? 16.464 -3.610 -26.889 1.00 87.81 91 LYS A N 1
ATOM 755 C CA . LYS A 1 91 ? 15.176 -4.326 -26.782 1.00 87.81 91 LYS A CA 1
ATOM 756 C C . LYS A 1 91 ? 15.046 -5.101 -25.469 1.00 87.81 91 LYS A C 1
ATOM 758 O O . LYS A 1 91 ? 13.972 -5.093 -24.872 1.00 87.81 91 LYS A O 1
ATOM 763 N N . GLN A 1 92 ? 16.126 -5.732 -25.005 1.00 88.31 92 GLN A N 1
ATOM 764 C CA . GLN A 1 92 ? 16.156 -6.391 -23.699 1.00 88.31 92 GLN A CA 1
ATOM 765 C C . GLN A 1 92 ? 15.928 -5.383 -22.560 1.00 88.31 92 GLN A C 1
ATOM 767 O O . GLN A 1 92 ? 15.057 -5.604 -21.728 1.00 88.31 92 GLN A O 1
ATOM 772 N N . HIS A 1 93 ? 16.610 -4.236 -22.564 1.00 85.31 93 HIS A N 1
ATOM 773 C CA . HIS A 1 93 ? 16.410 -3.216 -21.528 1.00 85.31 93 HIS A CA 1
ATOM 774 C C . HIS A 1 93 ? 15.013 -2.590 -21.519 1.00 85.31 93 HIS A C 1
ATOM 776 O O . HIS A 1 93 ? 14.535 -2.242 -20.442 1.00 85.31 93 HIS A O 1
ATOM 782 N N . LEU A 1 94 ? 14.367 -2.451 -22.683 1.00 88.75 94 LEU A N 1
ATOM 783 C CA . LEU A 1 94 ? 12.960 -2.037 -22.782 1.00 88.75 94 LEU A CA 1
ATOM 784 C C . LEU A 1 94 ? 12.021 -3.096 -22.191 1.00 88.75 94 LEU A C 1
ATOM 786 O O . LEU A 1 94 ? 11.050 -2.770 -21.512 1.00 88.75 94 LEU A O 1
ATOM 790 N N . HIS A 1 95 ? 12.309 -4.378 -22.429 1.00 90.56 95 HIS A N 1
ATOM 791 C CA . HIS A 1 95 ? 11.554 -5.464 -21.811 1.00 90.56 95 HIS A CA 1
ATOM 792 C C . HIS A 1 95 ? 11.701 -5.453 -20.285 1.00 90.56 95 HIS A C 1
ATOM 794 O O . HIS A 1 95 ? 10.697 -5.525 -19.580 1.00 90.56 95 HIS A O 1
ATOM 800 N N . ASP A 1 96 ? 12.928 -5.300 -19.790 1.00 88.38 96 ASP A N 1
ATOM 801 C CA . ASP A 1 96 ? 13.219 -5.257 -18.358 1.00 88.38 96 ASP A CA 1
ATOM 802 C C . ASP A 1 96 ? 12.555 -4.044 -17.679 1.00 88.38 96 ASP A C 1
ATOM 804 O O . ASP A 1 96 ? 11.955 -4.191 -16.614 1.00 88.38 96 ASP A O 1
ATOM 808 N N . ASN A 1 97 ? 12.560 -2.870 -18.327 1.00 88.81 97 ASN A N 1
ATOM 809 C CA . ASN A 1 97 ? 11.826 -1.690 -17.852 1.00 88.81 97 ASN A CA 1
ATOM 810 C C . ASN A 1 97 ? 10.329 -1.959 -17.720 1.00 88.81 97 ASN A C 1
ATOM 812 O O . ASN A 1 97 ? 9.715 -1.594 -16.721 1.00 88.81 97 ASN A O 1
ATOM 816 N N . LYS A 1 98 ? 9.741 -2.653 -18.698 1.00 91.19 98 LYS A N 1
ATOM 817 C CA . LYS A 1 98 ? 8.323 -3.008 -18.664 1.00 91.19 98 LYS A CA 1
ATOM 818 C C 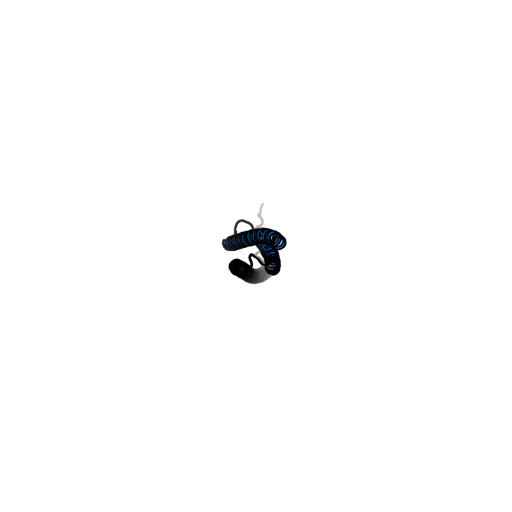. LYS A 1 98 ? 7.984 -3.974 -17.527 1.00 91.19 98 LYS A C 1
ATOM 820 O O . LYS A 1 98 ? 6.879 -3.913 -16.992 1.00 91.19 98 LYS A O 1
ATOM 825 N N . LEU A 1 99 ? 8.900 -4.870 -17.155 1.00 91.19 99 LEU A N 1
ATOM 826 C CA . LEU A 1 99 ? 8.716 -5.734 -15.986 1.00 91.19 99 LEU A CA 1
ATOM 827 C C . LEU A 1 99 ? 8.695 -4.908 -14.696 1.00 91.19 99 LEU A C 1
ATOM 829 O O . LEU A 1 99 ? 7.756 -5.053 -13.915 1.00 91.19 99 LEU A O 1
ATOM 833 N N . ILE A 1 100 ? 9.652 -3.990 -14.533 1.00 89.38 100 ILE A N 1
ATOM 834 C CA . ILE A 1 100 ? 9.694 -3.063 -13.393 1.00 89.38 100 ILE A CA 1
ATOM 835 C C . ILE A 1 100 ? 8.421 -2.206 -13.349 1.00 89.38 100 ILE A C 1
ATOM 837 O O . ILE A 1 100 ? 7.814 -2.079 -12.289 1.00 89.38 100 ILE A O 1
ATOM 841 N N . GLN A 1 101 ? 7.970 -1.675 -14.490 1.00 90.81 101 GLN A N 1
ATOM 842 C CA . GLN A 1 101 ? 6.744 -0.878 -14.579 1.00 90.81 101 GLN A CA 1
ATOM 843 C C . GLN A 1 101 ? 5.512 -1.671 -14.125 1.00 90.81 101 GLN A C 1
ATOM 845 O O . GLN A 1 101 ? 4.722 -1.179 -13.327 1.00 90.81 101 GLN A O 1
ATOM 850 N N . ASN A 1 102 ? 5.364 -2.924 -14.569 1.00 91.75 102 ASN A N 1
ATOM 851 C CA . ASN A 1 102 ? 4.242 -3.765 -14.143 1.00 91.75 102 ASN A CA 1
ATOM 852 C C . ASN A 1 102 ? 4.252 -4.020 -12.627 1.00 91.75 102 ASN A C 1
ATOM 854 O O . ASN A 1 102 ? 3.192 -4.067 -11.999 1.00 91.75 102 ASN A O 1
ATOM 858 N N . GLU A 1 103 ? 5.430 -4.224 -12.031 1.00 89.56 103 GLU A N 1
ATOM 859 C CA . GLU A 1 103 ? 5.556 -4.378 -10.579 1.00 89.56 103 GLU A CA 1
ATOM 860 C C . GLU A 1 103 ? 5.226 -3.068 -9.854 1.00 89.56 103 GLU A C 1
ATOM 862 O O . GLU A 1 103 ? 4.490 -3.079 -8.863 1.00 89.56 103 GLU A O 1
ATOM 867 N N . LEU A 1 104 ? 5.684 -1.933 -10.385 1.00 90.56 104 LEU A N 1
ATOM 868 C CA . LEU A 1 104 ? 5.394 -0.602 -9.865 1.00 90.56 104 LEU A CA 1
ATOM 869 C C . LEU A 1 104 ? 3.885 -0.288 -9.903 1.00 90.56 104 LEU A C 1
ATOM 871 O O . LEU A 1 104 ? 3.336 0.203 -8.913 1.00 90.56 104 LEU A O 1
ATOM 875 N N . ASP A 1 105 ? 3.183 -0.654 -10.976 1.00 91.69 105 ASP A N 1
ATOM 876 C CA . ASP A 1 105 ? 1.728 -0.497 -11.107 1.00 91.69 105 ASP A CA 1
ATOM 877 C C . ASP A 1 105 ? 0.965 -1.318 -10.053 1.00 91.69 105 ASP A C 1
ATOM 879 O O . ASP A 1 105 ? -0.001 -0.845 -9.451 1.00 91.69 105 ASP A O 1
ATOM 883 N N . GLN A 1 106 ? 1.423 -2.537 -9.744 1.00 90.75 106 GLN A N 1
ATOM 884 C CA . GLN A 1 106 ? 0.833 -3.334 -8.660 1.00 90.75 106 GLN A CA 1
ATOM 885 C C . GLN A 1 106 ? 1.024 -2.668 -7.293 1.00 90.75 106 GLN A C 1
ATOM 887 O O . GLN A 1 106 ? 0.137 -2.736 -6.437 1.00 90.75 106 GLN A O 1
ATOM 892 N N . ARG A 1 107 ? 2.165 -2.003 -7.071 1.00 87.50 107 ARG A N 1
ATOM 893 C CA . ARG A 1 107 ? 2.400 -1.232 -5.841 1.00 87.50 107 ARG A CA 1
ATOM 894 C C . ARG A 1 107 ? 1.525 0.012 -5.769 1.00 87.50 107 ARG A C 1
ATOM 896 O O . ARG A 1 107 ? 1.081 0.344 -4.672 1.00 87.50 107 ARG A O 1
ATOM 903 N N . LYS A 1 108 ? 1.185 0.636 -6.901 1.00 92.31 108 LYS A N 1
ATOM 904 C CA . LYS A 1 108 ? 0.227 1.752 -6.928 1.00 92.31 108 LYS A CA 1
ATOM 905 C C . LYS A 1 108 ? -1.122 1.350 -6.344 1.00 92.31 108 LYS A C 1
ATOM 907 O O . LYS A 1 108 ? -1.633 2.033 -5.460 1.00 92.31 108 LYS A O 1
ATOM 912 N N . VAL A 1 109 ? -1.642 0.196 -6.763 1.00 91.12 109 VAL A N 1
ATOM 913 C CA . VAL A 1 109 ? -2.905 -0.351 -6.242 1.00 91.12 109 VAL A CA 1
ATOM 914 C C . VAL A 1 109 ? -2.832 -0.562 -4.726 1.00 91.12 109 VAL A C 1
ATOM 916 O O . VAL A 1 109 ? -3.769 -0.219 -4.006 1.00 91.12 109 VAL A O 1
ATOM 919 N N . ALA A 1 110 ? -1.713 -1.085 -4.216 1.00 87.81 110 ALA A N 1
ATOM 920 C CA . ALA A 1 110 ? -1.514 -1.270 -2.778 1.00 87.81 110 ALA A CA 1
ATOM 921 C C . ALA A 1 110 ? -1.477 0.068 -2.012 1.00 87.81 110 ALA A C 1
ATOM 923 O O . ALA A 1 110 ? -2.094 0.183 -0.950 1.00 87.81 110 ALA A O 1
ATOM 924 N N . ILE A 1 111 ? -0.807 1.090 -2.560 1.00 89.25 111 ILE A N 1
ATOM 925 C CA . ILE A 1 111 ? -0.770 2.449 -1.997 1.00 89.25 111 ILE A CA 1
ATOM 926 C C . ILE A 1 111 ? -2.182 3.047 -1.942 1.00 89.25 111 ILE A C 1
ATOM 928 O O . ILE A 1 111 ? -2.589 3.561 -0.903 1.00 89.25 111 ILE A O 1
ATOM 932 N N . GLU A 1 112 ? -2.966 2.935 -3.013 1.00 91.00 112 GLU A N 1
ATOM 933 C CA . GLU A 1 112 ? -4.337 3.464 -3.075 1.00 91.00 112 GLU A CA 1
ATOM 934 C C . GLU A 1 112 ? -5.287 2.756 -2.096 1.00 91.00 112 GLU A C 1
ATOM 936 O O . GLU A 1 112 ? -6.122 3.390 -1.438 1.00 91.00 112 GLU A O 1
ATOM 941 N N . GLN A 1 113 ? -5.131 1.440 -1.931 1.00 89.50 113 GLN A N 1
ATOM 942 C CA . GLN A 1 113 ? -5.855 0.683 -0.909 1.00 89.50 113 GLN A CA 1
ATOM 943 C C . GLN A 1 113 ? -5.487 1.155 0.501 1.00 89.50 113 GLN A C 1
ATOM 945 O O . GLN A 1 113 ? -6.367 1.342 1.341 1.00 89.50 113 GLN A O 1
ATOM 950 N N . LEU A 1 114 ? -4.199 1.378 0.776 1.00 87.81 114 LEU A N 1
ATOM 951 C CA . LEU A 1 114 ? -3.743 1.943 2.046 1.00 87.81 114 LEU A CA 1
ATOM 952 C C . LEU A 1 114 ? -4.319 3.348 2.284 1.00 87.81 114 LEU A C 1
ATOM 954 O O . LEU A 1 114 ? -4.727 3.643 3.406 1.00 87.81 114 LEU A O 1
ATOM 958 N N . GLN A 1 115 ? -4.429 4.179 1.244 1.00 89.12 115 GLN A N 1
ATOM 959 C CA . GLN A 1 115 ? -4.976 5.538 1.354 1.00 89.12 115 GLN A CA 1
ATOM 960 C C . GLN A 1 115 ? -6.458 5.490 1.722 1.00 89.12 115 GLN A C 1
ATOM 962 O O . GLN A 1 115 ? -6.890 6.158 2.660 1.00 89.12 115 GLN A O 1
ATOM 967 N N . THR A 1 116 ? -7.220 4.635 1.038 1.00 88.62 116 THR A N 1
ATOM 968 C CA . THR A 1 116 ? -8.644 4.409 1.324 1.00 88.62 116 THR A CA 1
ATOM 969 C C . THR A 1 116 ? -8.843 3.962 2.771 1.00 88.62 116 THR A C 1
ATOM 971 O O . THR A 1 116 ? -9.644 4.529 3.510 1.00 88.62 116 THR A O 1
ATOM 974 N N . ASN A 1 117 ? -8.042 2.996 3.212 1.00 84.88 117 ASN A N 1
ATOM 975 C CA . ASN A 1 117 ? -8.093 2.479 4.570 1.00 84.88 117 ASN A CA 1
ATOM 976 C C . ASN A 1 117 ? -7.779 3.542 5.642 1.00 84.88 117 ASN A C 1
ATOM 978 O O . ASN A 1 117 ? -8.433 3.588 6.685 1.00 84.88 117 ASN A O 1
ATOM 982 N N . ILE A 1 118 ? -6.788 4.409 5.406 1.00 84.00 118 ILE A N 1
ATOM 983 C CA . ILE A 1 118 ? -6.474 5.526 6.311 1.00 84.00 118 ILE A CA 1
ATOM 984 C C . ILE A 1 118 ? -7.642 6.519 6.364 1.00 84.00 118 ILE A C 1
ATOM 986 O O . ILE A 1 118 ? -8.007 6.979 7.448 1.00 84.00 118 ILE A O 1
ATOM 990 N N . GLN A 1 119 ? -8.285 6.811 5.230 1.00 84.44 119 GLN A N 1
ATOM 991 C CA . GLN A 1 119 ? -9.469 7.673 5.202 1.00 84.44 119 GLN A CA 1
ATOM 992 C C . GLN A 1 119 ? -10.645 7.086 5.989 1.00 84.44 119 GLN A C 1
ATOM 994 O O . GLN A 1 119 ? -11.315 7.816 6.722 1.00 84.44 119 GLN A O 1
ATOM 999 N N . GLU A 1 120 ? -10.874 5.777 5.908 1.00 83.25 120 GLU A N 1
ATOM 1000 C CA . GLU A 1 120 ? -11.875 5.100 6.738 1.00 83.25 120 GLU A CA 1
ATOM 1001 C C . GLU A 1 120 ? -11.544 5.221 8.233 1.00 83.25 120 GLU A C 1
ATOM 1003 O O . GLU A 1 120 ? -12.419 5.541 9.042 1.00 83.25 120 GLU A O 1
ATOM 1008 N N . LEU A 1 121 ? -10.272 5.058 8.618 1.00 78.00 121 LEU A N 1
ATOM 1009 C CA . LEU A 1 121 ? -9.829 5.273 10.001 1.00 78.00 121 LEU A CA 1
ATOM 1010 C C . LEU A 1 121 ? -10.060 6.717 10.472 1.00 78.00 121 LEU A C 1
ATOM 1012 O O . LEU A 1 121 ? -10.465 6.931 11.621 1.00 78.00 121 LEU A O 1
ATOM 1016 N N . TYR A 1 122 ? -9.856 7.709 9.602 1.00 78.19 122 TYR A N 1
ATOM 1017 C CA . TYR A 1 122 ? -10.170 9.107 9.909 1.00 78.19 122 TYR A CA 1
ATOM 1018 C C . TYR A 1 122 ? -11.664 9.320 10.176 1.00 78.19 122 TYR A C 1
ATOM 1020 O O . TYR A 1 122 ? -12.023 10.010 11.131 1.00 78.19 122 TYR A O 1
ATOM 1028 N N . GLN A 1 123 ? -12.541 8.702 9.382 1.00 79.88 123 GLN A N 1
ATOM 1029 C CA . GLN A 1 123 ? -13.992 8.799 9.580 1.00 79.88 123 GLN A CA 1
ATOM 1030 C C . GLN A 1 123 ? -14.437 8.132 10.888 1.00 79.88 123 GLN A C 1
ATOM 1032 O O . GLN A 1 123 ? -15.293 8.661 11.596 1.00 79.88 123 GLN A O 1
ATOM 1037 N N . LEU A 1 124 ? -13.824 7.002 11.248 1.00 73.38 124 LEU A N 1
ATOM 1038 C CA . LEU A 1 124 ? -14.144 6.261 12.471 1.00 73.38 124 LEU A CA 1
ATOM 1039 C C . LEU A 1 124 ? -13.682 6.964 13.757 1.00 73.38 124 LEU A C 1
ATOM 1041 O O . LEU A 1 124 ? -14.222 6.688 14.829 1.00 73.38 124 LEU A O 1
ATOM 1045 N N . THR A 1 125 ? -12.694 7.858 13.678 1.00 69.00 125 THR A N 1
ATOM 1046 C CA . THR A 1 125 ? -12.095 8.511 14.855 1.00 69.00 125 THR A CA 1
ATOM 1047 C C . THR A 1 125 ? -12.699 9.869 15.224 1.00 69.00 125 THR A C 1
ATOM 1049 O O . THR A 1 125 ? -12.249 10.456 16.206 1.00 69.00 125 THR A O 1
ATOM 1052 N N . ASN A 1 126 ? -13.754 10.331 14.531 1.00 61.28 126 ASN A N 1
ATOM 1053 C CA . ASN A 1 126 ? -14.479 11.585 14.803 1.00 61.28 126 ASN A CA 1
ATOM 1054 C C . ASN A 1 126 ? -13.541 12.758 15.158 1.00 61.28 126 ASN A C 1
ATOM 1056 O O . ASN A 1 126 ? -13.464 13.128 16.323 1.00 61.28 126 ASN A O 1
AT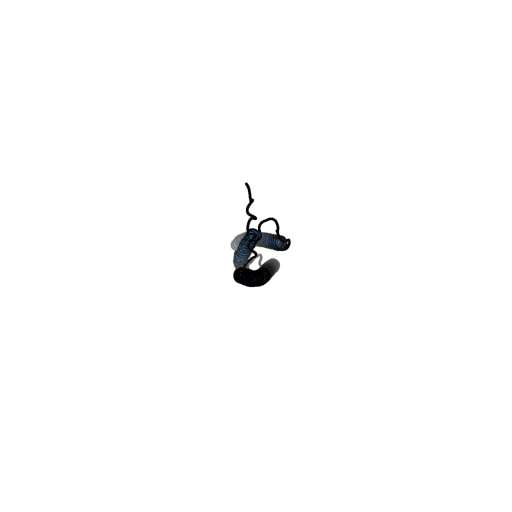OM 1060 N N . GLY A 1 127 ? -12.855 13.329 14.157 1.00 52.72 127 GLY A N 1
ATOM 1061 C CA . GLY A 1 127 ? -12.318 14.708 14.091 1.00 52.72 127 GLY A CA 1
ATOM 1062 C C . GLY A 1 127 ? -11.430 15.251 15.228 1.00 52.72 127 GLY A C 1
ATOM 1063 O O . GLY A 1 127 ? -10.311 15.683 14.974 1.00 52.72 127 GLY A O 1
ATOM 1064 N N . ASP A 1 128 ? -11.913 15.240 16.467 1.00 55.34 128 ASP A N 1
ATOM 1065 C CA . ASP A 1 128 ? -11.312 15.868 17.647 1.00 55.34 128 ASP A CA 1
ATOM 1066 C C . ASP A 1 128 ? -10.240 15.002 18.323 1.00 55.34 128 ASP A C 1
ATOM 1068 O O . ASP A 1 128 ? -9.342 15.529 18.975 1.00 55.34 128 ASP A O 1
ATOM 1072 N N . ASN A 1 129 ? -10.278 13.679 18.127 1.00 54.28 129 ASN A N 1
ATOM 1073 C CA . ASN A 1 129 ? -9.244 12.746 18.588 1.00 54.28 129 ASN A CA 1
ATOM 1074 C C . ASN A 1 129 ? -8.418 12.202 17.415 1.00 54.28 129 ASN A C 1
ATOM 1076 O O . ASN A 1 129 ? -8.105 11.007 17.369 1.00 54.28 129 ASN A O 1
ATOM 1080 N N . GLN A 1 130 ? -8.045 13.076 16.469 1.00 58.88 130 GLN A N 1
ATOM 1081 C CA . GLN A 1 130 ? -7.009 12.760 15.484 1.00 58.88 130 GLN A CA 1
ATOM 1082 C C . GLN A 1 130 ? -5.763 12.283 16.225 1.00 58.88 130 GLN A C 1
ATOM 1084 O O . GLN A 1 130 ? -5.007 13.059 16.810 1.00 58.88 130 GLN A O 1
ATOM 1089 N N . THR A 1 131 ? -5.573 10.972 16.240 1.00 67.69 131 THR A N 1
ATOM 1090 C CA . THR A 1 131 ? -4.461 10.364 16.947 1.00 67.69 131 THR A CA 1
ATOM 1091 C C . THR A 1 131 ? -3.216 10.684 16.127 1.00 67.69 131 THR A C 1
ATOM 1093 O O . THR A 1 131 ? -3.229 10.443 14.921 1.00 67.69 131 THR A O 1
ATOM 1096 N N . ASN A 1 132 ? -2.153 11.217 16.744 1.00 75.75 132 ASN A N 1
ATOM 1097 C CA . ASN A 1 132 ? -0.870 11.498 16.067 1.00 75.75 132 ASN A CA 1
ATOM 1098 C C . ASN A 1 132 ? -0.424 10.332 15.172 1.00 75.75 132 ASN A C 1
ATOM 1100 O O . ASN A 1 132 ? 0.072 10.533 14.074 1.00 75.75 132 ASN A O 1
ATOM 1104 N N . PHE A 1 133 ? -0.740 9.115 15.604 1.00 76.25 133 PHE A N 1
ATOM 1105 C CA . PHE A 1 133 ? -0.554 7.886 14.857 1.00 76.25 133 PHE A CA 1
ATOM 1106 C C . PHE A 1 133 ? -1.170 7.861 13.440 1.00 76.25 133 PHE A C 1
ATOM 1108 O O . PHE A 1 133 ? -0.513 7.415 12.509 1.00 76.25 133 PHE A O 1
ATOM 1115 N N . ILE A 1 134 ? -2.415 8.317 13.247 1.00 79.31 134 ILE A N 1
ATOM 1116 C CA . ILE A 1 134 ? -3.049 8.299 11.914 1.00 79.31 134 ILE A CA 1
ATOM 1117 C C . ILE A 1 134 ? -2.345 9.301 10.992 1.00 79.31 134 ILE A C 1
ATOM 1119 O O . ILE A 1 134 ? -2.105 8.989 9.833 1.00 79.31 134 ILE A O 1
ATOM 1123 N N . LYS A 1 135 ? -1.932 10.458 11.529 1.00 82.88 135 LYS A N 1
ATOM 1124 C CA . LYS A 1 135 ? -1.125 11.438 10.785 1.00 82.88 135 LYS A CA 1
ATOM 1125 C C . LYS A 1 135 ? 0.230 10.862 10.379 1.00 82.88 135 LYS A C 1
ATOM 1127 O O . LYS A 1 135 ? 0.608 10.987 9.227 1.00 82.88 135 LYS A O 1
ATOM 1132 N N . GLU A 1 136 ? 0.917 10.169 11.285 1.00 84.06 136 GLU A N 1
ATOM 1133 C CA . GLU A 1 136 ? 2.185 9.498 10.967 1.00 84.06 136 GLU A CA 1
ATOM 1134 C C . GLU A 1 136 ? 2.028 8.435 9.867 1.00 84.06 136 GLU A C 1
ATOM 1136 O O . GLU A 1 136 ? 2.918 8.270 9.033 1.00 84.06 136 GLU A O 1
ATOM 1141 N N . LEU A 1 137 ? 0.915 7.689 9.853 1.00 83.00 137 LEU A N 1
ATOM 1142 C CA . LEU A 1 137 ? 0.624 6.744 8.770 1.00 83.00 137 LEU A CA 1
ATOM 1143 C C . LEU A 1 137 ? 0.374 7.462 7.440 1.00 83.00 137 LEU A C 1
ATOM 1145 O O . LEU A 1 137 ? 0.883 7.017 6.413 1.00 83.00 137 LEU A O 1
ATOM 1149 N N . ASP A 1 138 ? -0.388 8.553 7.467 1.00 85.81 138 ASP A N 1
ATOM 1150 C CA . ASP A 1 138 ? -0.711 9.357 6.288 1.00 85.81 138 ASP A CA 1
ATOM 1151 C C . ASP A 1 138 ? 0.550 9.991 5.677 1.00 85.81 138 ASP A C 1
ATOM 1153 O O . ASP A 1 138 ? 0.794 9.867 4.480 1.00 85.81 138 ASP A O 1
ATOM 1157 N N . GLU A 1 139 ? 1.435 10.551 6.507 1.00 88.94 139 GLU A N 1
ATOM 1158 C CA . GLU A 1 139 ? 2.731 11.103 6.085 1.00 88.94 139 GLU A CA 1
ATOM 1159 C C . GLU A 1 139 ? 3.636 10.041 5.438 1.00 88.94 139 GLU A C 1
ATOM 1161 O O . GLU A 1 139 ? 4.242 10.275 4.385 1.00 88.94 139 GLU A O 1
ATOM 1166 N N . LYS A 1 140 ? 3.708 8.842 6.032 1.00 88.00 140 LYS A N 1
ATOM 1167 C CA . LYS A 1 140 ? 4.463 7.717 5.454 1.00 88.00 140 LYS A CA 1
ATOM 1168 C C . LYS A 1 140 ? 3.902 7.299 4.104 1.00 88.00 140 LYS A C 1
ATOM 1170 O O . LYS A 1 140 ? 4.663 7.006 3.185 1.00 88.00 140 LYS A O 1
ATOM 1175 N N . LEU A 1 141 ? 2.581 7.278 3.976 1.00 89.12 141 LEU A N 1
ATOM 1176 C CA . LEU A 1 141 ? 1.928 6.893 2.737 1.00 89.12 141 LEU A CA 1
ATOM 1177 C C . LEU A 1 141 ? 2.067 7.960 1.648 1.00 89.12 141 LEU A C 1
ATOM 1179 O O . LEU A 1 141 ? 2.262 7.613 0.486 1.00 89.12 141 LEU A O 1
ATOM 1183 N N . SER A 1 142 ? 2.043 9.242 2.021 1.00 90.06 142 SER A N 1
ATOM 1184 C CA . SER A 1 142 ? 2.385 10.346 1.120 1.00 90.06 142 SER A CA 1
ATOM 1185 C C . SER A 1 142 ? 3.807 10.186 0.590 1.00 90.06 142 SER A C 1
ATOM 1187 O O . SER A 1 142 ? 4.018 10.245 -0.615 1.00 90.06 142 SER A O 1
ATOM 1189 N N . THR A 1 143 ? 4.764 9.882 1.472 1.00 90.50 143 THR A N 1
ATOM 1190 C CA . THR A 1 143 ? 6.162 9.643 1.079 1.00 90.50 143 THR A CA 1
ATOM 1191 C C . THR A 1 143 ? 6.281 8.476 0.095 1.00 90.50 143 THR A C 1
ATOM 1193 O O . THR A 1 143 ? 6.992 8.584 -0.902 1.00 90.50 143 THR A O 1
ATOM 1196 N N . LEU A 1 144 ? 5.561 7.372 0.332 1.00 89.69 144 LEU A N 1
ATOM 1197 C CA . LEU A 1 144 ? 5.524 6.236 -0.597 1.00 89.69 144 LEU A CA 1
ATOM 1198 C C . LEU A 1 144 ? 4.938 6.611 -1.955 1.00 89.69 144 LEU A C 1
ATOM 1200 O O . LEU A 1 144 ? 5.442 6.175 -2.987 1.00 89.69 144 LEU A O 1
ATOM 1204 N N . ASN A 1 145 ? 3.878 7.416 -1.959 1.00 91.75 145 ASN A N 1
ATOM 1205 C CA . ASN A 1 145 ? 3.270 7.881 -3.194 1.00 91.75 145 ASN A CA 1
ATOM 1206 C C . ASN A 1 145 ? 4.227 8.790 -3.983 1.00 91.75 145 ASN A C 1
ATOM 1208 O O . ASN A 1 145 ? 4.331 8.650 -5.199 1.00 91.75 145 ASN A O 1
ATOM 1212 N N . ASP A 1 146 ? 4.970 9.665 -3.306 1.00 92.19 146 ASP A N 1
ATOM 1213 C CA . ASP A 1 146 ? 5.973 10.523 -3.943 1.00 92.19 146 ASP A CA 1
ATOM 1214 C C . ASP A 1 146 ? 7.130 9.704 -4.534 1.00 92.19 146 ASP A C 1
ATOM 1216 O O . ASP A 1 146 ? 7.556 9.957 -5.660 1.00 92.19 146 ASP A O 1
ATOM 1220 N N . GLN A 1 147 ? 7.619 8.690 -3.812 1.00 89.44 147 GLN A N 1
ATOM 1221 C CA . GLN A 1 147 ? 8.641 7.766 -4.319 1.00 89.44 147 GLN A CA 1
ATOM 1222 C C . GLN A 1 147 ? 8.149 6.984 -5.536 1.00 89.44 147 GLN A C 1
ATOM 1224 O O . GLN A 1 147 ? 8.879 6.839 -6.514 1.00 89.44 147 GLN A O 1
ATOM 1229 N N . TRP A 1 148 ? 6.903 6.511 -5.493 1.00 93.00 148 TRP A N 1
ATOM 1230 C CA . TRP A 1 148 ? 6.275 5.838 -6.623 1.00 93.00 148 TRP A CA 1
ATOM 1231 C C . TRP A 1 148 ? 6.267 6.733 -7.868 1.00 93.00 148 TRP A C 1
ATOM 1233 O O . TRP A 1 148 ? 6.705 6.295 -8.930 1.00 93.00 148 TRP A O 1
ATOM 1243 N N . HIS A 1 149 ? 5.852 7.998 -7.723 1.00 92.69 149 HIS A N 1
ATOM 1244 C CA . HIS A 1 149 ? 5.868 8.969 -8.820 1.00 92.69 149 HIS A CA 1
ATOM 1245 C C . HIS A 1 149 ? 7.281 9.190 -9.366 1.00 92.69 149 HIS A C 1
ATOM 1247 O O . HIS A 1 149 ? 7.479 9.128 -10.573 1.00 92.69 149 HIS A O 1
ATOM 1253 N N . GLN A 1 150 ? 8.276 9.363 -8.493 1.00 90.38 150 GLN A N 1
ATOM 1254 C CA . GLN A 1 150 ? 9.665 9.563 -8.918 1.00 90.38 150 GLN A CA 1
ATOM 1255 C C . GLN A 1 150 ? 10.208 8.389 -9.743 1.00 90.38 150 GLN A C 1
ATOM 1257 O O . GLN A 1 150 ? 10.872 8.610 -10.754 1.00 90.38 150 GLN A O 1
ATOM 1262 N N . ILE A 1 151 ? 9.936 7.146 -9.332 1.00 89.50 151 ILE A N 1
ATOM 1263 C CA . ILE A 1 151 ? 10.384 5.959 -10.078 1.00 89.50 151 ILE A CA 1
ATOM 1264 C C . ILE A 1 151 ? 9.641 5.857 -11.408 1.00 89.50 151 ILE A C 1
ATOM 1266 O O . ILE A 1 151 ? 10.266 5.553 -12.422 1.00 89.50 151 ILE A O 1
ATOM 1270 N N . ASN A 1 152 ? 8.334 6.126 -11.413 1.00 92.06 152 ASN A N 1
ATOM 1271 C CA . ASN A 1 152 ? 7.519 6.088 -12.622 1.00 92.06 152 ASN A CA 1
ATOM 1272 C C . ASN A 1 152 ? 8.018 7.100 -13.666 1.00 92.06 152 ASN A C 1
ATOM 1274 O O . ASN A 1 152 ? 8.269 6.731 -14.809 1.00 92.06 152 ASN A O 1
ATOM 1278 N N . ASP A 1 153 ? 8.248 8.347 -13.252 1.00 91.25 153 ASP A N 1
ATOM 1279 C CA . ASP A 1 153 ? 8.773 9.401 -14.127 1.00 91.25 153 ASP A CA 1
ATOM 1280 C C . ASP A 1 153 ? 10.172 9.038 -14.661 1.00 91.25 153 ASP A C 1
ATOM 1282 O O . ASP A 1 153 ? 10.513 9.302 -15.818 1.00 91.25 153 ASP A O 1
ATOM 1286 N N . HIS A 1 154 ? 11.003 8.397 -13.830 1.00 88.00 154 HIS A N 1
ATOM 1287 C CA . HIS A 1 154 ? 12.330 7.939 -14.242 1.00 88.00 154 HIS A CA 1
ATOM 1288 C C . HIS A 1 154 ? 12.268 6.783 -15.246 1.00 88.00 154 HIS A C 1
ATOM 1290 O O . HIS A 1 154 ? 13.059 6.749 -16.192 1.00 88.00 154 HIS A O 1
ATOM 1296 N N . LEU A 1 155 ? 11.345 5.837 -15.056 1.00 88.38 155 LEU A N 1
ATOM 1297 C CA . LEU A 1 155 ? 11.093 4.737 -15.988 1.00 88.38 155 LEU A CA 1
ATOM 1298 C C . LEU A 1 155 ? 10.628 5.255 -17.346 1.00 88.38 155 LEU A C 1
ATOM 1300 O O . LEU A 1 155 ? 11.194 4.844 -18.359 1.00 88.38 155 LEU A O 1
ATOM 1304 N N . GLU A 1 156 ? 9.676 6.189 -17.361 1.00 90.56 156 GLU A N 1
ATOM 1305 C CA . GLU A 1 156 ? 9.142 6.795 -18.584 1.00 90.56 156 GLU A CA 1
ATOM 1306 C C . GLU A 1 156 ? 10.246 7.513 -19.373 1.00 90.56 156 GLU A C 1
ATOM 1308 O O . GLU A 1 156 ? 10.476 7.215 -20.546 1.00 90.56 156 GLU A O 1
ATOM 1313 N N . ASN A 1 157 ? 11.035 8.362 -18.706 1.00 88.50 157 ASN A N 1
ATOM 1314 C CA . ASN A 1 157 ? 12.174 9.037 -19.333 1.00 88.50 157 ASN A CA 1
ATOM 1315 C C . ASN A 1 157 ? 13.228 8.032 -19.844 1.00 88.50 157 ASN A C 1
ATOM 1317 O O . ASN A 1 157 ? 13.797 8.186 -20.929 1.00 88.50 157 ASN A O 1
ATOM 1321 N N . ARG A 1 158 ? 13.506 6.958 -19.092 1.00 86.19 158 ARG A N 1
ATOM 1322 C CA . ARG A 1 158 ? 14.431 5.906 -19.543 1.00 86.19 158 ARG A CA 1
ATOM 1323 C C . ARG A 1 158 ? 13.903 5.193 -20.791 1.00 86.19 158 ARG A C 1
ATOM 1325 O O . ARG A 1 158 ? 14.691 4.964 -21.708 1.00 86.19 158 ARG A O 1
ATOM 1332 N N . ASP A 1 159 ? 12.615 4.868 -20.846 1.00 89.44 159 ASP A N 1
ATOM 1333 C CA . ASP A 1 159 ? 11.987 4.238 -22.011 1.00 89.44 159 ASP A CA 1
ATOM 1334 C C . ASP A 1 159 ? 12.070 5.131 -23.253 1.00 89.44 159 ASP A C 1
ATOM 1336 O O . ASP A 1 159 ? 12.496 4.661 -24.310 1.00 89.44 159 ASP A O 1
ATOM 1340 N N . GLU A 1 160 ? 11.770 6.428 -23.133 1.00 89.69 160 GLU A N 1
ATOM 1341 C CA . GLU A 1 160 ? 11.909 7.390 -24.237 1.00 89.69 160 GLU A CA 1
ATOM 1342 C C . GLU A 1 160 ? 13.344 7.440 -24.788 1.00 89.69 160 GLU A C 1
ATOM 1344 O O . GLU A 1 160 ? 13.573 7.407 -26.008 1.00 89.69 160 GLU A O 1
ATOM 1349 N N . ASN A 1 161 ? 14.334 7.459 -23.891 1.00 87.31 161 ASN A N 1
ATOM 1350 C CA . ASN A 1 161 ? 15.745 7.441 -24.266 1.00 87.31 161 ASN A CA 1
ATOM 1351 C C . ASN A 1 161 ? 16.133 6.131 -24.967 1.00 87.31 161 ASN A C 1
ATOM 1353 O O . ASN A 1 161 ? 16.803 6.164 -26.001 1.00 87.31 161 ASN A O 1
ATOM 1357 N N . LEU A 1 162 ? 15.697 4.980 -24.449 1.00 87.00 162 LEU A N 1
ATOM 1358 C CA . LEU A 1 162 ? 15.977 3.674 -25.051 1.00 87.00 162 LEU A CA 1
ATOM 1359 C C . LEU A 1 162 ? 15.308 3.512 -26.420 1.00 87.00 162 LEU A C 1
ATOM 1361 O O . LEU A 1 162 ? 15.935 2.981 -27.333 1.00 87.00 162 LEU A O 1
ATOM 1365 N N . ILE A 1 163 ? 14.083 4.008 -26.606 1.00 89.38 163 ILE A N 1
ATOM 1366 C CA . ILE A 1 163 ? 13.398 4.019 -27.909 1.00 89.38 163 ILE A CA 1
ATOM 1367 C C . ILE A 1 163 ? 14.174 4.874 -28.917 1.00 89.38 163 ILE A C 1
ATOM 1369 O O . ILE A 1 163 ? 14.377 4.466 -30.067 1.00 89.38 163 ILE A O 1
ATOM 1373 N N . THR A 1 164 ? 14.658 6.040 -28.485 1.00 87.31 164 THR A N 1
ATOM 1374 C CA . THR A 1 164 ? 15.482 6.923 -29.322 1.00 87.31 164 THR A CA 1
ATOM 1375 C C . THR A 1 164 ? 16.796 6.242 -29.711 1.00 87.31 164 THR A C 1
ATOM 1377 O O . THR A 1 164 ? 17.167 6.232 -30.887 1.00 87.31 164 THR A O 1
ATOM 1380 N N . MET A 1 165 ? 17.481 5.610 -28.752 1.00 85.31 165 MET A N 1
ATOM 1381 C CA . MET A 1 165 ? 18.706 4.847 -29.010 1.00 85.31 165 MET A CA 1
ATOM 1382 C C . MET A 1 165 ? 18.459 3.659 -29.938 1.00 85.31 165 MET A C 1
ATOM 1384 O O . MET A 1 165 ? 19.260 3.439 -30.844 1.00 85.31 165 MET A O 1
ATOM 1388 N N . LEU A 1 166 ? 17.354 2.927 -29.757 1.00 87.25 166 LEU A N 1
ATOM 1389 C CA . LEU A 1 166 ? 16.986 1.808 -30.620 1.00 87.25 166 LEU A CA 1
ATOM 1390 C C . LEU A 1 166 ? 16.816 2.284 -32.062 1.00 87.25 166 LEU A C 1
ATOM 1392 O O . LEU A 1 166 ? 17.451 1.735 -32.958 1.00 87.25 166 LEU A O 1
ATOM 1396 N N . THR A 1 167 ? 16.046 3.355 -32.258 1.00 87.19 167 THR A N 1
ATOM 1397 C CA . THR A 1 167 ? 15.803 3.954 -33.578 1.00 87.19 167 THR A CA 1
ATOM 1398 C C . THR A 1 167 ? 17.113 4.354 -34.253 1.00 87.19 167 THR A C 1
ATOM 1400 O O . THR A 1 167 ? 17.335 4.030 -35.416 1.00 87.19 167 THR A O 1
ATOM 1403 N N . CYS A 1 168 ? 18.020 5.012 -33.524 1.00 84.62 168 CYS A N 1
ATOM 1404 C CA . CYS A 1 168 ? 19.349 5.335 -34.039 1.00 84.62 168 CYS A CA 1
ATOM 1405 C C . CYS A 1 168 ? 20.146 4.067 -34.376 1.00 84.62 168 CYS A C 1
ATOM 1407 O O . CYS A 1 168 ? 20.718 3.970 -35.458 1.00 84.62 168 CYS A O 1
ATOM 1409 N N . SER A 1 169 ? 20.174 3.078 -33.482 1.00 83.62 169 SER A N 1
ATOM 1410 C CA . SER A 1 169 ? 20.943 1.845 -33.678 1.00 83.62 169 SER A CA 1
ATOM 1411 C C . SER A 1 169 ? 20.471 1.035 -34.889 1.00 83.62 169 SER A C 1
ATOM 1413 O O . SER A 1 169 ? 21.311 0.510 -35.608 1.00 83.62 169 SER A O 1
ATOM 1415 N N . GLU A 1 170 ? 19.165 1.004 -35.169 1.00 82.56 170 GLU A N 1
ATOM 1416 C CA . GLU A 1 170 ? 18.579 0.329 -36.337 1.00 82.56 170 GLU A CA 1
ATOM 1417 C C . GLU A 1 170 ? 18.856 1.064 -37.663 1.00 82.56 170 GLU A C 1
ATOM 1419 O O . GLU A 1 170 ? 18.716 0.468 -38.726 1.00 82.56 170 GLU A O 1
ATOM 1424 N N . ILE A 1 171 ? 19.256 2.343 -37.626 1.00 79.69 171 ILE A N 1
ATOM 1425 C CA . ILE A 1 171 ? 19.668 3.116 -38.815 1.00 79.69 171 ILE A CA 1
ATOM 1426 C C . ILE A 1 171 ? 21.151 2.889 -39.152 1.00 79.69 171 ILE A C 1
ATOM 1428 O O . ILE A 1 171 ? 21.536 2.982 -40.319 1.00 79.69 171 ILE A O 1
ATOM 1432 N N . PHE A 1 172 ? 21.994 2.657 -38.141 1.00 67.94 172 PHE A N 1
ATOM 1433 C CA . PHE A 1 172 ? 23.452 2.583 -38.299 1.00 67.94 172 PHE A CA 1
ATOM 1434 C C . PHE A 1 172 ? 24.017 1.155 -38.400 1.00 67.94 172 PHE A C 1
ATOM 1436 O O . PHE A 1 172 ? 25.160 1.011 -38.843 1.00 67.94 172 PHE A O 1
ATOM 1443 N N . TRP A 1 173 ? 23.256 0.135 -37.997 1.00 57.75 173 TRP A N 1
ATOM 1444 C CA . TRP A 1 173 ? 23.564 -1.289 -38.196 1.00 57.75 173 TRP A CA 1
ATOM 1445 C C . TRP A 1 173 ? 22.927 -1.841 -39.472 1.00 57.75 173 TRP A C 1
ATOM 1447 O O . TRP A 1 173 ? 23.552 -2.741 -40.079 1.00 57.75 173 TRP A O 1
#

Radius of gyration: 35.13 Å; chains: 1; bounding box: 93×29×104 Å

Sequence (173 aa):
FSKLMYNTTSQPNDEEIKRIQQTVEQAIEEYSNIKDDKLDKLIKLRQNLKLKTQEFQQHIEQTNNSIQELTEQLAIQQQDTTSTFYPDKIKQHLHDNKLIQNELDQRKVAIEQLQTNIQELYQLTNGDNQTNFIKELDEKLSTLNDQWHQINDHLENRDENLITMLTCSEIFW

pLDDT: mean 82.28, std 13.24, range [40.47, 96.75]